Protein AF-A0A850TG40-F1 (afdb_monomer)

Sequence (149 aa):
MTKGFKAFLEHQKSVLAEYGSVGRLPPEAWEPHMFFVRCKDSTLHEFTNGDFQISRENGTHPLFVLSTNQNLKHDCCPCSSKNFNHNASSYIAKGCSLHKALDAIRKDTYILDRLRFPVPVGIEFATWFGGMGCWGVVPVHCVKEVTQP

Radius of gyration: 15.37 Å; Cα contacts (8 Å, |Δi|>4): 310; chains: 1; bounding box: 34×44×36 Å

Foldseek 3Di:
DDPVVVVVVVVLVVLLQPDEQAAFDAQQSDAAQWKKWFQFLVLLCVQLVNPRDHPDDRDIFMKGFHHDDPQFWTWIFTKDLDDPVVQFFKWQAFQFDAVSYPDTHHGIITTRNNSIGIDGRDPVCCVNRVVMTTRHGGDPVRIGGDPDD

Solvent-accessible surface area (backbone atoms only — not comparable to full-atom values): 8090 Å² total; per-residue (Å²): 136,63,74,64,61,58,51,50,53,50,49,51,54,53,56,66,70,70,35,66,75,25,62,6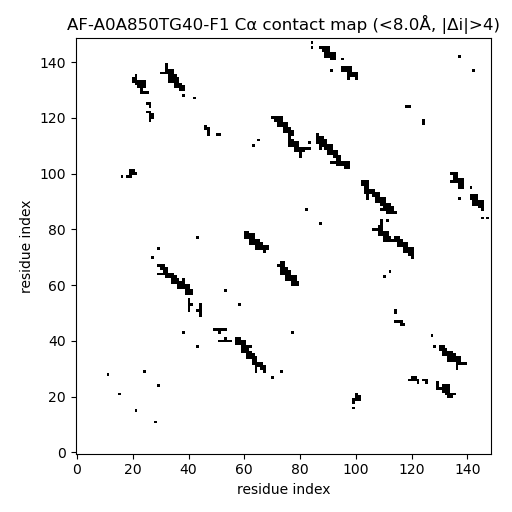3,69,57,59,84,74,64,52,60,35,29,33,32,35,55,38,42,27,67,56,47,14,58,62,36,77,56,73,43,73,66,86,48,90,92,29,59,34,33,37,35,28,71,38,66,47,94,80,53,32,31,39,28,20,47,34,35,75,59,88,50,74,92,37,26,64,30,26,37,46,51,65,36,65,26,50,73,30,86,61,51,39,88,51,46,33,27,37,24,59,74,50,48,31,79,43,64,46,47,74,82,51,38,71,80,54,53,73,22,34,37,51,26,32,53,49,72,89,41,55,39,73,55,80,77,131

Organism: NCBI:txid2292

Mean predicted aligned error: 8.35 Å

Nearest PDB structures (foldseek):
  4jg5-assembly1_A  TM=2.066E-01  e=2.595E+00  Parabacteroides distasonis ATCC 8503

Structure (mmCIF, N/CA/C/O backbone):
data_AF-A0A850TG40-F1
#
_entry.id   AF-A0A850TG40-F1
#
loop_
_atom_site.group_PDB
_atom_site.id
_atom_site.type_symbol
_atom_site.label_atom_id
_atom_site.label_alt_id
_atom_site.label_comp_id
_atom_site.label_asym_id
_atom_site.label_entity_id
_atom_site.label_seq_id
_atom_site.pdbx_PDB_ins_code
_atom_site.Cartn_x
_atom_site.Cartn_y
_atom_site.Cartn_z
_atom_site.occupancy
_atom_site.B_iso_or_equiv
_atom_site.auth_seq_id
_atom_site.auth_comp_id
_atom_site.auth_asym_id
_atom_site.auth_atom_id
_atom_site.pdbx_PDB_model_num
ATOM 1 N N . MET A 1 1 ? 2.875 -27.122 -19.361 1.00 46.12 1 MET A N 1
ATOM 2 C CA . MET A 1 1 ? 3.429 -26.301 -18.261 1.00 46.12 1 MET A CA 1
ATOM 3 C C . MET A 1 1 ? 4.844 -26.776 -17.967 1.00 46.12 1 MET A C 1
ATOM 5 O O . MET A 1 1 ? 5.032 -27.925 -17.589 1.00 46.12 1 MET A O 1
ATOM 9 N N . THR A 1 2 ? 5.842 -25.954 -18.281 1.00 45.00 2 THR A N 1
ATOM 10 C CA . THR A 1 2 ? 7.271 -26.306 -18.293 1.00 45.00 2 THR A CA 1
ATOM 11 C C . THR A 1 2 ? 7.839 -26.418 -16.875 1.00 45.00 2 THR A C 1
ATOM 13 O O . THR A 1 2 ? 7.579 -25.575 -16.019 1.00 45.00 2 THR A O 1
ATOM 16 N N . LYS A 1 3 ? 8.647 -27.461 -16.630 1.00 44.16 3 LYS A N 1
ATOM 17 C CA . LYS A 1 3 ? 9.300 -27.782 -15.341 1.00 44.16 3 LYS A CA 1
ATOM 18 C C . LYS A 1 3 ? 10.016 -26.589 -14.673 1.00 44.16 3 LYS A C 1
ATOM 20 O O . LYS A 1 3 ? 10.111 -26.565 -13.451 1.00 44.16 3 LYS A O 1
ATOM 25 N N . GLY A 1 4 ? 10.454 -25.593 -15.448 1.00 45.81 4 GLY A N 1
ATOM 26 C CA . GLY A 1 4 ? 11.116 -24.383 -14.946 1.00 45.81 4 GLY A CA 1
ATOM 27 C C . GLY A 1 4 ? 10.217 -23.441 -14.137 1.00 45.81 4 GLY A C 1
ATOM 28 O O . GLY A 1 4 ? 10.677 -22.880 -13.151 1.00 45.81 4 GLY A O 1
ATOM 29 N N . PHE A 1 5 ? 8.927 -23.319 -14.471 1.00 43.72 5 PHE A N 1
ATOM 30 C CA . PHE A 1 5 ? 8.016 -22.426 -13.739 1.00 43.72 5 PHE A CA 1
ATOM 31 C C . PHE A 1 5 ? 7.693 -22.965 -12.340 1.00 43.72 5 PHE A C 1
ATOM 33 O O . PHE A 1 5 ? 7.660 -22.221 -11.365 1.00 43.72 5 PHE A O 1
ATOM 40 N N . LYS A 1 6 ? 7.544 -24.291 -12.217 1.00 43.91 6 LYS A N 1
ATOM 41 C CA . LYS A 1 6 ? 7.366 -24.948 -10.917 1.00 43.91 6 LYS A CA 1
ATOM 42 C C . LYS A 1 6 ? 8.624 -24.818 -10.049 1.00 43.91 6 LYS A C 1
ATOM 44 O O . LYS A 1 6 ? 8.498 -24.510 -8.874 1.00 43.91 6 LYS A O 1
ATOM 49 N N . ALA A 1 7 ? 9.814 -24.984 -10.633 1.00 50.03 7 ALA A N 1
ATOM 50 C CA . ALA A 1 7 ? 11.084 -24.812 -9.923 1.00 50.03 7 ALA A CA 1
ATOM 51 C C . ALA A 1 7 ? 11.323 -23.359 -9.470 1.00 50.03 7 ALA A C 1
ATOM 53 O O . ALA A 1 7 ? 11.782 -23.142 -8.354 1.00 50.03 7 ALA A O 1
ATOM 54 N N . PHE A 1 8 ? 10.951 -22.369 -10.288 1.00 52.00 8 PHE A N 1
ATOM 55 C CA . PHE A 1 8 ? 10.986 -20.954 -9.910 1.00 52.00 8 PHE A CA 1
ATOM 56 C C . PHE A 1 8 ? 10.046 -20.655 -8.735 1.00 52.00 8 PHE A C 1
ATOM 58 O O . PHE A 1 8 ? 10.466 -20.040 -7.761 1.00 52.00 8 PHE A O 1
ATOM 65 N N . LEU A 1 9 ? 8.806 -21.152 -8.775 1.00 47.09 9 LEU A N 1
ATOM 66 C CA . LEU A 1 9 ? 7.848 -20.979 -7.679 1.00 47.09 9 LEU A CA 1
ATOM 67 C C . LEU A 1 9 ? 8.273 -21.702 -6.393 1.00 47.09 9 LEU A C 1
ATOM 69 O O . LEU A 1 9 ? 8.056 -21.182 -5.305 1.00 47.09 9 LEU A O 1
ATOM 73 N N . GLU A 1 10 ? 8.878 -22.887 -6.487 1.00 48.81 10 GLU A N 1
ATOM 74 C CA . GLU A 1 10 ? 9.420 -23.604 -5.321 1.00 48.81 10 GLU A CA 1
ATOM 75 C C . GLU A 1 10 ? 10.639 -22.880 -4.736 1.00 48.81 10 GLU A C 1
ATOM 77 O O . GLU A 1 10 ? 10.746 -22.747 -3.518 1.00 48.81 10 GLU A O 1
ATOM 82 N N . HIS A 1 11 ? 11.502 -22.321 -5.589 1.00 50.38 11 HIS A N 1
ATOM 83 C CA . HIS A 1 11 ? 12.605 -21.467 -5.159 1.00 50.38 11 HIS A CA 1
ATOM 84 C C . HIS A 1 11 ? 12.092 -20.189 -4.482 1.00 50.38 11 HIS A C 1
ATOM 86 O O . HIS A 1 11 ? 12.557 -19.854 -3.399 1.00 50.38 11 HIS A O 1
ATOM 92 N N . GLN A 1 12 ? 11.069 -19.527 -5.032 1.00 51.34 12 GLN A N 1
ATOM 93 C CA . GLN A 1 12 ? 10.451 -18.363 -4.390 1.00 51.34 12 GLN A CA 1
ATOM 94 C C . GLN A 1 12 ? 9.781 -18.711 -3.054 1.00 51.34 12 GLN A C 1
ATOM 96 O O . GLN A 1 12 ? 9.906 -17.953 -2.097 1.00 51.34 12 GLN A O 1
ATOM 101 N N . LYS A 1 13 ? 9.133 -19.877 -2.936 1.00 48.34 13 LYS A N 1
ATOM 102 C CA . LYS A 1 13 ? 8.567 -20.366 -1.665 1.00 48.34 13 LYS A CA 1
ATOM 103 C C . LYS A 1 13 ? 9.639 -20.677 -0.618 1.00 48.34 13 LYS A C 1
ATOM 105 O O . LYS A 1 13 ? 9.420 -20.381 0.552 1.00 48.34 13 LYS A O 1
ATOM 110 N N . SER A 1 14 ? 10.780 -21.230 -1.034 1.00 49.88 14 SER A N 1
ATOM 111 C CA . SER A 1 14 ? 11.952 -21.458 -0.176 1.00 49.88 14 SER A CA 1
ATOM 112 C C . SER A 1 14 ? 12.564 -20.139 0.294 1.00 49.88 14 SER A C 1
ATOM 114 O O . SER A 1 14 ? 12.857 -19.977 1.472 1.00 49.88 14 SER A O 1
ATOM 116 N N . VAL A 1 15 ? 12.685 -19.171 -0.614 1.00 49.34 15 VAL A N 1
ATOM 117 C CA . VAL A 1 15 ? 13.181 -17.821 -0.335 1.00 49.34 15 VAL A CA 1
ATOM 118 C C . VAL A 1 15 ? 12.256 -17.106 0.662 1.00 49.34 15 VAL A C 1
ATOM 120 O O . VAL A 1 15 ? 12.724 -16.577 1.661 1.00 49.34 15 VAL A O 1
ATOM 123 N N . LEU A 1 16 ? 10.932 -17.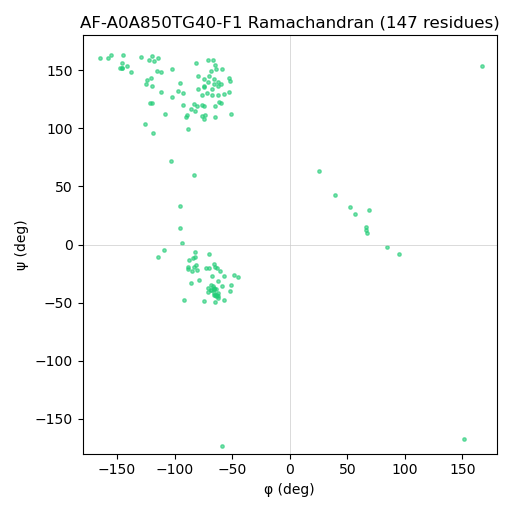195 0.496 1.00 50.44 16 LEU A N 1
ATOM 124 C CA . LEU A 1 16 ? 9.942 -16.643 1.436 1.00 50.44 16 LEU A CA 1
ATOM 125 C C . LEU A 1 16 ? 9.943 -17.300 2.832 1.00 50.44 16 LEU A C 1
ATOM 127 O O . LEU A 1 16 ? 9.392 -16.707 3.759 1.00 50.44 16 LEU A O 1
ATOM 131 N N . ALA A 1 17 ? 10.501 -18.505 2.987 1.00 46.84 17 ALA A N 1
ATOM 132 C CA . ALA A 1 17 ? 10.569 -19.228 4.261 1.00 46.84 17 ALA A CA 1
ATOM 133 C C . ALA A 1 17 ? 11.826 -18.897 5.090 1.00 46.84 17 ALA A C 1
ATOM 135 O O . ALA A 1 17 ? 11.812 -19.084 6.304 1.00 46.84 17 ALA A O 1
ATOM 136 N N . GLU A 1 18 ? 12.888 -18.381 4.465 1.00 45.34 18 GLU A N 1
ATOM 137 C CA . GLU A 1 18 ? 14.144 -18.016 5.147 1.00 45.34 18 GLU A CA 1
ATOM 138 C C . GLU A 1 18 ? 14.156 -16.589 5.700 1.00 45.34 18 GLU A C 1
ATOM 140 O O . GLU A 1 18 ? 15.011 -16.224 6.509 1.00 45.34 18 GLU A O 1
ATOM 145 N N . TYR A 1 19 ? 13.204 -15.760 5.292 1.00 48.28 19 TYR A N 1
ATOM 146 C CA . TYR A 1 19 ? 13.181 -14.379 5.711 1.00 48.28 19 TYR A CA 1
ATOM 147 C C . TYR A 1 19 ? 12.410 -14.201 7.034 1.00 48.28 19 TYR A C 1
ATOM 149 O O . TYR A 1 19 ? 11.186 -14.098 7.068 1.00 48.28 19 TYR A O 1
ATOM 157 N N . GLY A 1 20 ? 13.135 -14.101 8.148 1.00 46.03 20 GLY A N 1
ATOM 158 C CA . GLY A 1 20 ? 12.726 -13.197 9.231 1.00 46.03 20 GLY A CA 1
ATOM 159 C C . GLY A 1 20 ? 12.788 -11.743 8.737 1.00 46.03 20 GLY A C 1
ATOM 160 O O . GLY A 1 20 ? 13.516 -11.478 7.785 1.00 46.03 20 GLY A O 1
ATOM 161 N N . SER A 1 21 ? 11.995 -10.829 9.325 1.00 44.47 21 SER A N 1
ATOM 162 C CA . SER A 1 21 ? 11.915 -9.383 8.975 1.00 44.47 21 SER A CA 1
ATOM 163 C C . SER A 1 21 ? 12.315 -9.059 7.518 1.00 44.47 21 SER A C 1
ATOM 165 O O . SER A 1 21 ? 13.333 -8.426 7.237 1.00 44.47 21 SER A O 1
ATOM 167 N N . VAL A 1 22 ? 11.530 -9.590 6.583 1.00 51.72 22 VAL A N 1
ATOM 168 C CA . VAL A 1 22 ? 11.954 -9.887 5.211 1.00 51.72 22 VAL A CA 1
ATOM 169 C C . VAL A 1 22 ? 12.370 -8.653 4.421 1.00 51.72 22 VAL A C 1
ATOM 171 O O . VAL A 1 22 ? 11.638 -7.670 4.312 1.00 51.72 22 VAL A O 1
ATOM 174 N N . GLY A 1 23 ? 13.556 -8.737 3.820 1.00 64.12 23 GLY A N 1
ATOM 175 C CA . GLY A 1 23 ? 14.098 -7.748 2.900 1.00 64.12 23 GLY A CA 1
ATOM 176 C C . GLY A 1 23 ? 13.241 -7.496 1.652 1.00 64.12 23 GLY A C 1
ATOM 177 O O . GLY A 1 23 ? 12.108 -7.950 1.507 1.00 64.12 23 GLY A O 1
ATOM 178 N N . ARG A 1 24 ? 13.809 -6.701 0.744 1.00 73.94 24 ARG A N 1
ATOM 179 C CA . ARG A 1 24 ? 13.191 -6.235 -0.506 1.00 73.94 24 ARG A CA 1
ATOM 180 C C . ARG A 1 24 ? 12.618 -7.420 -1.299 1.00 73.94 24 ARG A C 1
ATOM 182 O O . ARG A 1 24 ? 13.391 -8.232 -1.800 1.00 73.94 24 ARG A O 1
ATOM 189 N N . LEU A 1 25 ? 11.290 -7.508 -1.426 1.00 80.88 25 LEU A N 1
ATOM 190 C CA . LEU A 1 25 ? 10.640 -8.503 -2.286 1.00 80.88 25 LEU A CA 1
ATOM 191 C C . LEU A 1 25 ? 10.380 -7.911 -3.673 1.00 80.88 25 LEU A C 1
ATOM 193 O O . LEU A 1 25 ? 9.791 -6.827 -3.759 1.00 80.88 25 LEU A O 1
ATOM 197 N N . PRO A 1 26 ? 10.767 -8.613 -4.749 1.00 80.75 26 PRO A N 1
ATOM 198 C CA . PRO A 1 26 ? 10.469 -8.169 -6.102 1.00 80.75 26 PRO A CA 1
ATOM 199 C C . PRO A 1 26 ? 8.952 -8.268 -6.371 1.00 80.75 26 PRO A C 1
ATOM 201 O O . PRO A 1 26 ? 8.306 -9.148 -5.788 1.00 80.75 26 PRO A O 1
ATOM 204 N N . PRO A 1 27 ? 8.367 -7.394 -7.216 1.00 83.38 27 PRO A N 1
ATOM 205 C CA . PRO A 1 27 ? 6.930 -7.396 -7.504 1.00 83.38 27 PRO A CA 1
ATOM 206 C C . PRO A 1 27 ? 6.374 -8.767 -7.902 1.00 83.38 27 PRO A C 1
ATOM 208 O O . PRO A 1 27 ? 5.274 -9.120 -7.509 1.00 83.38 27 PRO A O 1
ATOM 211 N N . GLU A 1 28 ? 7.130 -9.594 -8.614 1.00 83.06 28 GLU A N 1
ATOM 212 C CA . GLU A 1 28 ? 6.737 -10.945 -9.037 1.00 83.06 28 GLU A CA 1
ATOM 213 C C . GLU A 1 28 ? 6.348 -11.861 -7.865 1.00 83.06 28 GLU A C 1
ATOM 215 O O . GLU A 1 28 ? 5.560 -12.784 -8.046 1.00 83.06 28 GLU A O 1
ATOM 220 N N . ALA A 1 29 ? 6.899 -11.610 -6.674 1.00 83.81 29 ALA A N 1
ATOM 221 C CA . ALA A 1 29 ? 6.638 -12.386 -5.465 1.00 83.81 29 ALA A CA 1
ATOM 222 C C . ALA A 1 29 ? 5.514 -11.794 -4.597 1.00 83.81 29 ALA A C 1
ATOM 224 O O . ALA A 1 29 ? 5.256 -12.306 -3.507 1.00 83.81 29 ALA A O 1
ATOM 225 N N . TRP A 1 30 ? 4.890 -10.689 -5.018 1.00 88.62 30 TRP A N 1
ATOM 226 C CA . TRP A 1 30 ? 3.840 -10.050 -4.233 1.00 88.62 30 TRP A CA 1
ATOM 227 C C . TRP A 1 30 ? 2.543 -10.859 -4.303 1.00 88.62 30 TRP A C 1
ATOM 229 O O . TRP A 1 30 ? 2.106 -11.291 -5.369 1.00 88.62 30 TRP A O 1
ATOM 239 N N . GLU A 1 31 ? 1.909 -11.033 -3.148 1.00 91.00 31 GLU A N 1
ATOM 240 C CA . GLU A 1 31 ? 0.632 -11.731 -2.991 1.00 91.00 31 GLU A CA 1
ATOM 241 C C . GLU A 1 31 ? -0.427 -10.760 -2.441 1.00 91.00 31 GLU A C 1
ATOM 243 O O . GLU A 1 31 ? -0.074 -9.756 -1.805 1.00 91.00 31 GLU A O 1
ATOM 248 N N . PRO A 1 32 ? -1.731 -11.040 -2.638 1.00 94.12 32 PRO A N 1
ATOM 249 C CA . PRO A 1 32 ? -2.782 -10.272 -1.988 1.00 94.12 32 PRO A CA 1
ATOM 250 C C . PRO A 1 32 ? -2.562 -10.201 -0.476 1.00 94.12 32 PRO A C 1
ATOM 252 O O . PRO A 1 32 ? -2.119 -11.160 0.156 1.00 94.12 32 PRO A O 1
ATOM 255 N N . HIS A 1 33 ? -2.897 -9.052 0.100 1.00 94.69 33 HIS A N 1
ATOM 256 C CA . HIS A 1 33 ? -2.764 -8.729 1.517 1.00 94.69 33 HIS A CA 1
ATOM 257 C C . HIS A 1 33 ? -1.323 -8.630 2.030 1.00 94.69 33 HIS A C 1
ATOM 259 O O . HIS A 1 33 ? -1.113 -8.506 3.240 1.00 94.69 33 HIS A O 1
ATOM 265 N N . MET A 1 34 ? -0.318 -8.640 1.151 1.00 93.44 34 MET A N 1
ATOM 266 C CA . MET A 1 34 ? 1.023 -8.243 1.557 1.00 93.44 34 MET A CA 1
ATOM 267 C C . MET A 1 34 ? 1.047 -6.782 2.007 1.00 93.44 34 MET A C 1
ATOM 269 O O . MET A 1 34 ? 0.421 -5.901 1.412 1.00 93.44 34 MET A O 1
ATOM 273 N N . PHE A 1 35 ? 1.801 -6.547 3.072 1.00 93.44 35 PHE A N 1
ATOM 274 C CA . PHE A 1 35 ? 1.990 -5.251 3.689 1.00 93.44 35 PHE A CA 1
ATOM 275 C C . PHE A 1 35 ? 3.464 -4.878 3.645 1.00 93.44 35 PHE A C 1
ATOM 277 O O . PHE A 1 35 ? 4.326 -5.582 4.178 1.00 93.44 35 PHE A O 1
ATOM 284 N N . PHE A 1 36 ? 3.747 -3.750 3.012 1.00 93.12 36 PHE A N 1
ATOM 285 C CA . PHE A 1 36 ? 5.084 -3.212 2.839 1.00 93.12 36 PHE A CA 1
ATOM 286 C C . PHE A 1 36 ? 5.238 -1.932 3.641 1.00 93.12 36 PHE A C 1
ATOM 288 O O . PHE A 1 36 ? 4.298 -1.158 3.800 1.00 93.12 36 PHE A O 1
ATOM 295 N N . VAL A 1 37 ? 6.450 -1.671 4.113 1.00 91.56 37 VAL A N 1
ATOM 296 C CA . VAL A 1 37 ? 6.814 -0.427 4.794 1.00 91.56 37 VAL A CA 1
ATOM 297 C C . VAL A 1 37 ? 7.830 0.360 3.991 1.00 91.56 37 VAL A C 1
ATOM 299 O O . VAL A 1 37 ? 8.585 -0.200 3.197 1.00 91.56 37 VAL A O 1
ATOM 302 N N . ARG A 1 38 ? 7.913 1.659 4.299 1.00 91.50 38 ARG A N 1
ATOM 303 C CA . ARG A 1 38 ? 8.912 2.589 3.756 1.00 91.50 38 ARG A CA 1
ATOM 304 C C . ARG A 1 38 ? 8.728 2.893 2.262 1.00 91.50 38 ARG A C 1
ATOM 306 O O . ARG A 1 38 ? 9.706 3.206 1.586 1.00 91.50 38 ARG A O 1
ATOM 313 N N . CYS A 1 39 ? 7.496 2.846 1.750 1.00 92.62 39 CYS A N 1
ATOM 314 C CA . CYS A 1 39 ? 7.194 3.393 0.428 1.00 92.62 39 CYS A CA 1
ATOM 315 C C . CYS A 1 39 ? 7.341 4.914 0.481 1.00 92.62 39 CYS A C 1
ATOM 317 O O . CYS A 1 39 ? 6.791 5.542 1.382 1.00 92.62 39 CYS A O 1
ATOM 319 N N . LYS A 1 40 ? 8.096 5.516 -0.441 1.00 93.12 40 LYS A N 1
ATOM 320 C CA . LYS A 1 40 ? 8.313 6.970 -0.445 1.00 93.12 40 LYS A CA 1
ATOM 321 C C . LYS A 1 40 ? 7.010 7.710 -0.736 1.00 93.12 40 LYS A C 1
ATOM 323 O O . LYS A 1 40 ? 6.285 7.327 -1.651 1.00 93.12 40 LYS A O 1
ATOM 328 N N . ASP A 1 41 ? 6.763 8.804 -0.018 1.00 93.94 41 ASP A N 1
ATOM 329 C CA . ASP A 1 41 ? 5.599 9.667 -0.254 1.00 93.94 41 ASP A CA 1
ATOM 330 C C . ASP A 1 41 ? 5.597 10.211 -1.689 1.00 93.94 41 ASP A C 1
ATOM 332 O O . ASP A 1 41 ? 4.540 10.288 -2.299 1.00 93.94 41 ASP A O 1
ATOM 336 N N . SER A 1 42 ? 6.771 10.512 -2.260 1.00 92.94 42 SER A N 1
ATOM 337 C CA . SER A 1 42 ? 6.902 10.944 -3.659 1.00 92.94 42 SER A CA 1
ATOM 338 C C . SER A 1 42 ? 6.432 9.876 -4.651 1.00 92.94 42 SER A C 1
ATOM 340 O O . SER A 1 42 ? 5.728 10.193 -5.600 1.00 92.94 42 SER A O 1
ATOM 342 N N . THR A 1 43 ? 6.774 8.606 -4.406 1.00 92.50 43 THR A N 1
ATOM 343 C CA . THR A 1 43 ? 6.316 7.474 -5.225 1.00 92.50 43 THR A CA 1
ATOM 344 C C . THR A 1 43 ? 4.802 7.322 -5.130 1.00 92.50 43 THR A C 1
ATOM 346 O O . THR A 1 43 ? 4.136 7.149 -6.142 1.00 92.50 43 THR A O 1
ATOM 349 N N . LEU A 1 44 ? 4.243 7.417 -3.920 1.00 93.94 44 LEU A N 1
ATOM 350 C CA . LEU A 1 44 ? 2.797 7.332 -3.713 1.00 93.94 44 LEU A CA 1
ATOM 351 C C . LEU A 1 44 ? 2.063 8.498 -4.377 1.00 93.94 44 LEU A C 1
ATOM 353 O O . LEU A 1 44 ? 1.046 8.277 -5.024 1.00 93.94 44 LEU A O 1
ATOM 357 N N . HIS A 1 45 ? 2.587 9.716 -4.247 1.00 93.62 45 HIS A N 1
ATOM 358 C CA . HIS A 1 45 ? 2.049 10.905 -4.898 1.00 93.62 45 HIS A CA 1
ATOM 359 C C . HIS A 1 45 ? 1.983 10.715 -6.413 1.00 93.62 45 HIS A C 1
ATOM 361 O O . HIS A 1 45 ? 0.932 10.913 -7.007 1.00 93.62 45 HIS A O 1
ATOM 367 N N . GLU A 1 46 ? 3.064 10.240 -7.030 1.00 93.31 46 GLU A N 1
ATOM 368 C CA . GLU A 1 46 ? 3.099 10.011 -8.473 1.00 93.31 46 GLU A CA 1
ATOM 369 C C . GLU A 1 46 ? 2.120 8.923 -8.928 1.00 93.31 46 GLU A C 1
ATOM 371 O O . GLU A 1 46 ? 1.307 9.156 -9.818 1.00 93.31 46 GLU A O 1
ATOM 376 N N . PHE A 1 47 ? 2.121 7.757 -8.277 1.00 93.06 47 PHE A N 1
ATOM 377 C CA . PHE A 1 47 ? 1.258 6.639 -8.676 1.00 93.06 47 PHE A CA 1
ATOM 378 C C . PHE A 1 47 ? -0.232 6.877 -8.397 1.00 93.06 47 PHE A C 1
ATOM 380 O O . PHE A 1 47 ? -1.085 6.235 -9.007 1.00 93.06 47 PHE A O 1
ATOM 387 N N . THR A 1 48 ? -0.554 7.808 -7.501 1.00 94.00 48 THR A N 1
ATOM 388 C CA . THR A 1 48 ? -1.931 8.257 -7.241 1.00 94.00 48 THR A CA 1
ATOM 389 C C . THR A 1 48 ? -2.297 9.518 -8.024 1.00 94.00 48 THR A C 1
ATOM 391 O O . THR A 1 48 ? -3.292 10.157 -7.705 1.00 94.00 48 THR A O 1
ATOM 394 N N . ASN A 1 49 ? -1.508 9.901 -9.038 1.00 93.31 49 ASN A N 1
ATOM 395 C CA . ASN A 1 49 ? -1.718 11.110 -9.847 1.00 93.31 49 ASN A CA 1
ATOM 396 C C . ASN A 1 49 ? -1.881 12.396 -9.013 1.00 93.31 49 ASN A C 1
ATOM 398 O O . ASN A 1 49 ? -2.598 13.317 -9.396 1.00 93.31 49 ASN A O 1
ATOM 402 N N . GLY A 1 50 ? -1.209 12.459 -7.868 1.00 92.62 50 GLY A N 1
ATOM 403 C CA . GLY A 1 50 ? -1.187 13.605 -6.972 1.00 92.62 50 GLY A CA 1
ATOM 404 C C . GLY A 1 50 ? -2.194 13.563 -5.822 1.00 92.62 50 GLY A C 1
ATOM 405 O O . GLY A 1 50 ? -2.091 14.392 -4.914 1.00 92.62 50 GLY A O 1
ATOM 406 N N . ASP A 1 51 ? -3.121 12.601 -5.798 1.00 91.88 51 ASP A N 1
ATOM 407 C CA . ASP A 1 51 ? -4.156 12.528 -4.758 1.00 91.88 51 ASP A CA 1
ATOM 408 C C . ASP A 1 51 ? -3.561 12.229 -3.374 1.00 91.88 51 ASP A C 1
ATOM 410 O O . ASP A 1 51 ? -4.002 12.774 -2.354 1.00 91.88 51 ASP A O 1
ATOM 414 N N . PHE A 1 52 ? -2.503 11.412 -3.316 1.00 91.56 52 PHE A N 1
ATOM 415 C CA . PHE A 1 52 ? -1.753 11.198 -2.086 1.00 91.56 52 PHE A CA 1
ATOM 416 C C . PHE A 1 52 ? -0.891 12.421 -1.753 1.00 91.56 52 PHE A C 1
ATOM 418 O O . PHE A 1 52 ? 0.102 12.709 -2.419 1.00 91.56 52 PHE A O 1
ATOM 425 N N . GLN A 1 53 ? -1.238 13.130 -0.680 1.00 89.31 53 GLN A N 1
ATOM 426 C CA . GLN A 1 53 ? -0.502 14.316 -0.246 1.00 89.31 53 GLN A CA 1
ATOM 427 C C . GLN A 1 53 ? 0.811 13.936 0.448 1.00 89.31 53 GLN A C 1
ATOM 429 O O . GLN A 1 53 ? 0.822 13.159 1.406 1.00 89.31 53 GLN A O 1
ATOM 434 N N . ILE A 1 54 ? 1.920 14.531 0.002 1.00 84.94 54 ILE A N 1
ATOM 435 C CA . ILE A 1 54 ? 3.230 14.344 0.632 1.00 84.94 54 ILE A CA 1
ATOM 436 C C . ILE A 1 5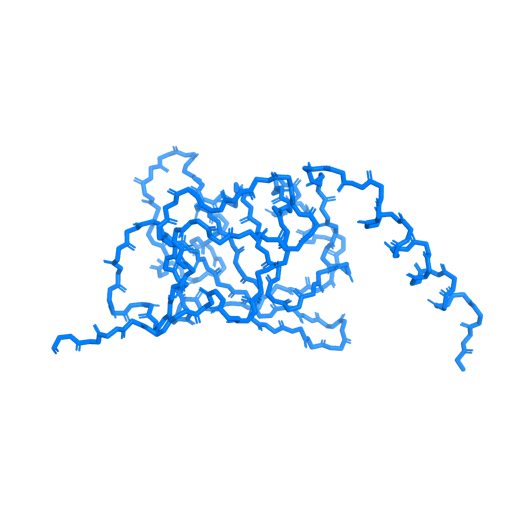4 ? 3.181 14.938 2.039 1.00 84.94 54 ILE A C 1
ATOM 438 O O . ILE A 1 54 ? 2.951 16.130 2.227 1.00 84.94 54 ILE A O 1
ATOM 442 N N . SER A 1 55 ? 3.405 14.094 3.043 1.00 78.75 55 SER A N 1
ATOM 443 C CA . SER A 1 55 ? 3.265 14.501 4.442 1.00 78.75 55 SER A CA 1
ATOM 444 C C . SER A 1 55 ? 4.458 15.306 4.959 1.00 78.75 55 SER A C 1
ATOM 446 O O . SER A 1 55 ? 4.308 16.126 5.864 1.00 78.75 55 SER A O 1
ATOM 448 N N . ARG A 1 56 ? 5.650 15.035 4.416 1.00 84.25 56 ARG A N 1
ATOM 449 C CA . ARG A 1 56 ? 6.923 15.689 4.741 1.00 84.25 56 ARG A CA 1
ATOM 450 C C . ARG A 1 56 ? 7.971 15.381 3.678 1.00 84.25 56 ARG A C 1
ATOM 452 O O . ARG A 1 56 ? 7.880 14.368 2.982 1.00 84.25 56 ARG A O 1
ATOM 459 N N . GLU A 1 57 ? 9.013 16.201 3.628 1.00 81.31 57 GLU A N 1
ATOM 460 C CA . GLU A 1 57 ? 10.205 15.916 2.834 1.00 81.31 57 GLU A CA 1
ATOM 461 C C . GLU A 1 57 ? 10.809 14.561 3.250 1.00 81.31 57 GLU A C 1
ATOM 463 O O . GLU A 1 57 ? 10.971 14.278 4.440 1.00 81.31 57 GLU A O 1
ATOM 468 N N . ASN A 1 58 ? 11.081 13.689 2.274 1.00 84.00 58 ASN A N 1
ATOM 469 C CA . ASN A 1 58 ? 11.530 12.305 2.495 1.00 84.00 58 ASN A CA 1
ATOM 470 C C . ASN A 1 58 ? 10.577 11.453 3.362 1.00 84.00 58 ASN A C 1
ATOM 472 O O . ASN A 1 58 ? 10.994 10.491 4.017 1.00 84.00 58 ASN A O 1
ATOM 476 N N . GLY A 1 59 ? 9.285 11.796 3.370 1.00 90.75 59 GLY A N 1
ATOM 477 C CA . GLY A 1 59 ? 8.237 11.007 4.001 1.00 90.75 59 GLY A CA 1
ATOM 478 C C . GLY A 1 59 ? 8.148 9.595 3.426 1.00 90.75 59 GLY A C 1
ATOM 479 O O . GLY A 1 59 ? 8.495 9.343 2.269 1.00 90.75 59 GLY A O 1
ATOM 480 N N . THR A 1 60 ? 7.697 8.664 4.265 1.00 93.75 60 THR A N 1
ATOM 481 C CA . THR A 1 60 ? 7.341 7.325 3.805 1.00 93.75 60 THR A CA 1
ATOM 482 C C . THR A 1 60 ? 6.061 6.863 4.475 1.00 93.75 60 THR A C 1
ATOM 484 O O . THR A 1 60 ? 5.820 7.184 5.643 1.00 93.75 60 THR A O 1
ATOM 487 N N . HIS A 1 61 ? 5.300 6.050 3.755 1.00 94.69 61 HIS A N 1
ATOM 488 C CA . HIS A 1 61 ? 4.111 5.374 4.244 1.00 94.69 61 HIS A CA 1
ATOM 489 C C . HIS A 1 61 ? 4.164 3.877 3.924 1.00 94.69 61 HIS A C 1
ATOM 491 O O . HIS A 1 61 ? 4.969 3.432 3.096 1.00 94.69 61 HIS A O 1
ATOM 497 N N . PRO A 1 62 ? 3.357 3.061 4.616 1.00 95.06 62 PRO A N 1
ATOM 498 C CA . PRO A 1 62 ? 3.163 1.682 4.219 1.00 95.06 62 PRO A CA 1
ATOM 499 C C . PRO A 1 62 ? 2.343 1.576 2.926 1.00 95.06 62 PRO A C 1
ATOM 501 O O . PRO A 1 62 ? 1.597 2.490 2.569 1.00 95.06 62 PRO A O 1
ATOM 504 N N . LEU A 1 63 ? 2.481 0.439 2.256 1.00 95.62 63 LEU A N 1
ATOM 505 C CA . LEU A 1 63 ? 1.757 0.064 1.047 1.00 95.62 63 LEU A CA 1
ATOM 506 C C . LEU A 1 63 ? 1.075 -1.285 1.289 1.00 95.62 63 LEU A C 1
ATOM 508 O O . LEU A 1 63 ? 1.679 -2.192 1.864 1.00 95.62 63 LEU A O 1
ATOM 512 N N . PHE A 1 64 ? -0.163 -1.425 0.834 1.00 96.69 64 PHE A N 1
ATOM 513 C CA . PHE A 1 64 ? -0.931 -2.661 0.929 1.00 96.69 64 PHE A CA 1
ATOM 514 C C . PHE A 1 64 ? -1.314 -3.165 -0.460 1.00 96.69 64 PHE A C 1
ATOM 516 O O . PHE A 1 64 ? -1.728 -2.382 -1.316 1.00 96.69 64 PHE A O 1
ATOM 523 N N . VAL A 1 65 ? -1.174 -4.472 -0.683 1.00 95.88 65 VAL A N 1
ATOM 524 C CA . VAL A 1 65 ? -1.574 -5.135 -1.931 1.00 95.88 65 VAL A CA 1
ATOM 525 C C . VAL A 1 65 ? -3.020 -5.603 -1.796 1.00 95.88 65 VAL A C 1
ATOM 527 O O . VAL A 1 65 ? -3.308 -6.537 -1.050 1.00 95.88 65 VAL A O 1
ATOM 530 N N . LEU A 1 66 ? -3.936 -4.966 -2.522 1.00 95.50 66 LEU A N 1
ATOM 531 C CA . LEU A 1 66 ? -5.361 -5.304 -2.511 1.00 95.50 66 LEU A CA 1
ATOM 532 C C . LEU A 1 66 ? -5.617 -6.600 -3.279 1.00 95.50 66 LEU A C 1
ATOM 534 O O . LEU A 1 66 ? -6.299 -7.499 -2.794 1.00 95.50 66 LEU A O 1
ATOM 538 N N . SER A 1 67 ? -5.070 -6.696 -4.488 1.00 94.12 67 SER A N 1
ATOM 539 C CA . SER A 1 67 ? -5.238 -7.861 -5.349 1.00 94.12 67 SER A CA 1
ATOM 540 C C . SER A 1 67 ? -4.092 -7.982 -6.346 1.00 94.12 67 SER A C 1
ATOM 542 O O . SER A 1 67 ? -3.349 -7.027 -6.579 1.00 94.12 67 SER A O 1
ATOM 544 N N . THR A 1 68 ? -3.951 -9.163 -6.938 1.00 91.81 68 THR A N 1
ATOM 545 C CA . THR A 1 68 ? -2.957 -9.440 -7.976 1.00 91.81 68 THR A CA 1
ATOM 546 C C . THR A 1 68 ? -3.671 -9.971 -9.216 1.00 91.81 68 THR A C 1
ATOM 548 O O . THR A 1 68 ? -4.643 -10.721 -9.115 1.00 91.81 68 THR A O 1
ATOM 551 N N . ASN A 1 69 ? -3.222 -9.571 -10.407 1.00 86.19 69 ASN A N 1
ATOM 552 C CA . ASN A 1 69 ? -3.804 -10.020 -11.670 1.00 86.19 69 ASN A CA 1
ATOM 553 C C . ASN A 1 69 ? -2.762 -10.769 -12.499 1.00 86.19 69 ASN A C 1
ATOM 555 O O . ASN A 1 69 ? -1.976 -10.139 -13.201 1.00 86.19 69 ASN A O 1
ATOM 559 N N . GLN A 1 70 ? -2.769 -12.104 -12.395 1.00 71.88 70 GLN A N 1
ATOM 560 C CA . GLN A 1 70 ? -2.095 -13.058 -13.296 1.00 71.88 70 GLN A CA 1
ATOM 561 C C . GLN A 1 70 ? -0.691 -12.634 -13.782 1.00 71.88 70 GLN A C 1
ATOM 563 O O . GLN A 1 70 ? -0.349 -12.821 -14.946 1.00 71.88 70 GLN A O 1
ATOM 568 N N . ASN A 1 71 ? 0.139 -12.091 -12.885 1.00 70.25 71 ASN A N 1
ATOM 569 C CA . ASN A 1 71 ? 1.503 -11.610 -13.161 1.00 70.25 71 ASN A CA 1
ATOM 570 C C . ASN A 1 71 ? 1.614 -10.390 -14.097 1.00 70.25 71 ASN A C 1
ATOM 572 O O . ASN A 1 71 ? 2.699 -10.116 -14.595 1.00 70.25 71 ASN A O 1
ATOM 576 N N . LEU A 1 72 ? 0.528 -9.659 -14.349 1.00 81.88 72 LEU A N 1
ATOM 577 C CA . LEU A 1 72 ? 0.547 -8.421 -15.134 1.00 81.88 72 LEU A CA 1
ATOM 578 C C . LEU A 1 72 ? 0.730 -7.198 -14.239 1.00 81.88 72 LEU A C 1
ATOM 580 O O . LEU A 1 72 ? 1.541 -6.317 -14.521 1.00 81.88 72 LEU A O 1
ATOM 584 N N . LYS A 1 73 ? -0.052 -7.134 -13.161 1.00 88.75 73 LYS A N 1
ATOM 585 C CA . LYS A 1 73 ? -0.049 -6.012 -12.225 1.00 88.75 73 LYS A CA 1
ATOM 586 C C . LYS A 1 73 ? -0.591 -6.406 -10.858 1.00 88.75 73 LYS A C 1
ATOM 588 O O . LYS A 1 73 ? -1.362 -7.363 -10.734 1.00 88.75 73 LYS A O 1
ATOM 593 N N . HIS A 1 74 ? -0.251 -5.589 -9.876 1.00 92.56 74 HIS A N 1
ATOM 594 C CA . HIS A 1 74 ? -0.799 -5.599 -8.529 1.00 92.56 74 HIS A CA 1
ATOM 595 C C . HIS A 1 74 ? -1.615 -4.339 -8.322 1.00 92.56 74 HIS A C 1
ATOM 597 O O . HIS A 1 74 ? -1.139 -3.247 -8.614 1.00 92.56 74 HIS A O 1
ATOM 603 N N . ASP A 1 75 ? -2.834 -4.475 -7.820 1.00 95.31 75 ASP A N 1
ATOM 604 C CA . ASP A 1 75 ? -3.582 -3.312 -7.366 1.00 95.31 75 ASP A CA 1
ATOM 605 C C . ASP A 1 75 ? -3.161 -3.037 -5.923 1.00 95.31 75 ASP A C 1
ATOM 607 O O . ASP A 1 75 ? -3.356 -3.865 -5.027 1.00 95.31 75 ASP A O 1
ATOM 611 N N . CYS A 1 76 ? -2.546 -1.881 -5.705 1.00 95.81 76 CYS A N 1
ATOM 612 C CA . CYS A 1 76 ? -2.004 -1.473 -4.418 1.00 95.81 76 CYS A CA 1
ATOM 613 C C . CYS A 1 76 ? -2.669 -0.186 -3.941 1.00 95.81 76 CYS A C 1
ATOM 615 O O . CYS A 1 76 ? -3.263 0.550 -4.724 1.00 95.81 76 CYS A O 1
ATOM 617 N N . CYS A 1 77 ? -2.546 0.112 -2.655 1.00 96.75 77 CYS A N 1
ATOM 618 C CA . CYS A 1 77 ? -2.947 1.397 -2.099 1.00 96.75 77 CYS A CA 1
ATOM 619 C C . CYS A 1 77 ? -2.018 1.803 -0.948 1.00 96.75 77 CYS A C 1
ATOM 621 O O . CYS A 1 77 ? -1.471 0.933 -0.256 1.00 96.75 77 CYS A O 1
ATOM 623 N N . PRO A 1 78 ? -1.838 3.111 -0.706 1.00 96.69 78 PRO A N 1
ATOM 624 C CA . PRO A 1 78 ? -1.121 3.575 0.466 1.00 96.69 78 PRO A CA 1
ATOM 625 C C . PRO A 1 78 ? -1.895 3.244 1.745 1.00 96.69 78 PRO A C 1
ATOM 627 O O . PRO A 1 78 ? -3.116 3.069 1.747 1.00 96.69 78 PRO A O 1
ATOM 630 N N . CYS A 1 79 ? -1.181 3.206 2.862 1.00 95.62 79 CYS A N 1
ATOM 631 C CA . CYS A 1 79 ? -1.780 3.101 4.184 1.00 95.62 79 CYS A CA 1
ATOM 632 C C . CYS A 1 79 ? -1.372 4.273 5.065 1.00 95.62 79 CYS A C 1
ATOM 634 O O . CYS A 1 79 ? -0.335 4.899 4.854 1.00 95.62 79 CYS A O 1
ATOM 636 N N . SER A 1 80 ? -2.147 4.543 6.111 1.00 93.62 80 SER A N 1
ATOM 637 C CA . SER A 1 80 ? -1.786 5.546 7.109 1.00 93.62 80 SER A CA 1
ATOM 638 C C . SER A 1 80 ? -2.160 5.119 8.518 1.00 93.62 80 SER A C 1
ATOM 640 O O . SER A 1 80 ? -3.109 4.381 8.727 1.00 93.62 80 SER A O 1
ATOM 642 N N . SER A 1 81 ? -1.435 5.633 9.509 1.00 91.50 81 SER A N 1
ATOM 643 C CA . SER A 1 81 ? -1.850 5.516 10.916 1.00 91.50 81 SER A CA 1
ATOM 644 C C . SER A 1 81 ? -2.878 6.575 11.326 1.00 91.50 81 SER A C 1
ATOM 646 O O . SER A 1 81 ? -3.389 6.543 12.444 1.00 91.50 81 SER A O 1
ATOM 648 N N . LYS A 1 82 ? -3.168 7.536 10.442 1.00 87.44 82 LYS A N 1
ATOM 649 C CA . LYS A 1 82 ? -4.217 8.536 10.635 1.00 87.44 82 LYS A CA 1
ATOM 650 C C . LYS A 1 82 ? -5.490 8.072 9.947 1.00 87.44 82 LYS A C 1
ATOM 652 O O . LYS A 1 82 ? -5.440 7.582 8.820 1.00 87.44 82 LYS A O 1
ATOM 657 N N . ASN A 1 83 ? -6.617 8.285 10.617 1.00 78.88 83 ASN A N 1
ATOM 658 C CA . ASN A 1 83 ? -7.909 8.031 10.018 1.00 78.88 83 ASN A CA 1
ATOM 659 C C . ASN A 1 83 ? -8.243 9.134 9.004 1.00 78.88 83 ASN A C 1
ATOM 661 O O . ASN A 1 83 ? -8.556 10.264 9.381 1.00 78.88 83 ASN A O 1
ATOM 665 N N . PHE A 1 84 ? -8.190 8.791 7.721 1.00 76.56 84 PHE A N 1
ATOM 666 C CA . PHE A 1 84 ? -8.720 9.610 6.639 1.00 76.56 84 PHE A CA 1
ATOM 667 C C . PHE A 1 84 ? -10.044 9.001 6.176 1.00 76.56 84 PHE A C 1
ATOM 669 O O . PHE A 1 84 ? -10.095 8.417 5.101 1.00 76.56 84 PHE A O 1
ATOM 676 N N . ASN A 1 85 ? -11.103 9.122 6.987 1.00 66.81 85 ASN A N 1
ATOM 677 C CA . ASN A 1 85 ? -12.422 8.487 6.782 1.00 66.81 85 ASN A CA 1
ATOM 678 C C . ASN A 1 85 ? -12.973 8.573 5.340 1.00 66.81 85 ASN A C 1
ATOM 680 O O . ASN A 1 85 ? -13.748 7.723 4.917 1.00 66.81 85 ASN A O 1
ATOM 684 N N . HIS A 1 86 ? -12.600 9.604 4.576 1.00 81.62 86 HIS A N 1
ATOM 685 C CA . HIS A 1 86 ? -13.034 9.782 3.190 1.00 81.62 86 HIS A CA 1
ATOM 686 C C . HIS A 1 86 ? -12.242 8.955 2.167 1.00 81.62 86 HIS A C 1
ATOM 688 O O . HIS A 1 86 ? -12.735 8.787 1.059 1.00 81.62 86 HIS A O 1
ATOM 694 N N . ASN A 1 87 ? -11.057 8.451 2.514 1.00 86.00 87 ASN A N 1
ATOM 695 C CA . ASN A 1 87 ? -10.158 7.692 1.640 1.00 86.00 87 ASN A CA 1
ATOM 696 C C . ASN A 1 87 ? -9.975 6.230 2.061 1.00 86.00 87 ASN A C 1
ATOM 698 O O . ASN A 1 87 ? -9.390 5.474 1.291 1.00 86.00 87 ASN A O 1
ATOM 702 N N . ALA A 1 88 ? -10.445 5.848 3.252 1.00 89.88 88 ALA A N 1
ATOM 703 C CA . ALA A 1 88 ? -10.320 4.500 3.789 1.00 89.88 88 ALA A CA 1
ATOM 704 C C . ALA A 1 88 ? -11.688 3.889 4.097 1.00 89.88 88 ALA A C 1
ATOM 706 O O . ALA A 1 88 ? -12.436 4.427 4.912 1.00 89.88 88 ALA A O 1
ATOM 707 N N . SER A 1 89 ? -11.990 2.744 3.488 1.00 91.25 89 SER A N 1
ATOM 708 C CA . SER A 1 89 ? -13.126 1.895 3.880 1.00 91.25 89 SER A CA 1
ATOM 709 C C . SER A 1 89 ? -12.771 0.873 4.966 1.00 91.25 89 SER A C 1
ATOM 711 O O . SER A 1 89 ? -13.653 0.345 5.643 1.00 91.25 89 SER A O 1
ATOM 713 N N . SER A 1 90 ? -11.480 0.584 5.146 1.00 94.38 90 SER A N 1
ATOM 714 C CA . SER A 1 90 ? -10.997 -0.472 6.034 1.00 94.38 90 SER A CA 1
ATOM 715 C C . SER A 1 90 ? -9.681 -0.109 6.724 1.00 94.38 90 SER A C 1
ATOM 717 O O . SER A 1 90 ? -8.969 0.819 6.331 1.00 94.38 90 SER A O 1
ATOM 719 N N . TYR A 1 91 ? -9.354 -0.830 7.793 1.00 95.88 91 TYR A N 1
ATOM 720 C CA . TYR A 1 91 ? -8.104 -0.685 8.529 1.00 95.88 91 TYR A CA 1
ATOM 721 C C . TYR A 1 91 ? -7.611 -2.026 9.076 1.00 95.88 91 TYR A C 1
ATOM 723 O O . TYR A 1 91 ? -8.376 -2.962 9.293 1.00 95.88 91 TYR A O 1
ATOM 731 N N . ILE A 1 92 ? -6.309 -2.111 9.319 1.00 95.50 92 ILE A N 1
ATOM 732 C CA . ILE A 1 92 ? -5.659 -3.215 10.016 1.00 95.50 92 ILE A CA 1
ATOM 733 C C . ILE A 1 92 ? -5.587 -2.836 11.492 1.00 95.50 92 ILE A C 1
ATOM 735 O O . ILE A 1 92 ? -4.970 -1.824 11.841 1.00 95.50 92 ILE A O 1
ATOM 739 N N . ALA A 1 93 ? -6.212 -3.637 12.351 1.00 93.25 93 ALA A N 1
ATOM 740 C CA . ALA A 1 93 ? -6.231 -3.374 13.785 1.00 93.25 93 ALA A CA 1
ATOM 741 C C . ALA A 1 93 ? -4.830 -3.490 14.413 1.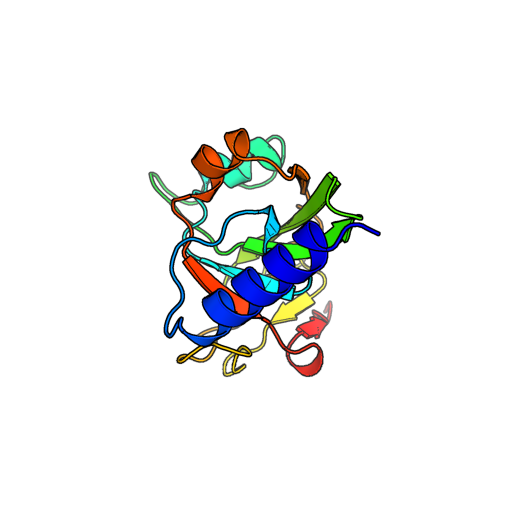00 93.25 93 ALA A C 1
ATOM 743 O O . ALA A 1 93 ? -4.038 -4.384 14.085 1.00 93.25 93 ALA A O 1
ATOM 744 N N . LYS A 1 94 ? -4.539 -2.608 15.371 1.00 93.88 94 LYS A N 1
ATOM 745 C CA . LYS A 1 94 ? -3.370 -2.709 16.247 1.00 93.88 94 LYS A CA 1
ATOM 746 C C . LYS A 1 94 ? -3.299 -4.095 16.893 1.00 93.88 94 LYS A C 1
ATOM 748 O O . LYS A 1 94 ? -4.297 -4.642 17.348 1.00 93.88 94 LYS A O 1
ATOM 753 N N . GLY A 1 95 ? -2.085 -4.629 16.993 1.00 92.31 95 GLY A N 1
ATOM 754 C CA . GLY A 1 95 ? -1.814 -5.941 17.572 1.00 92.31 95 GLY A CA 1
ATOM 755 C C . GLY A 1 95 ? -1.986 -7.093 16.585 1.00 92.31 95 GLY A C 1
ATOM 756 O O . GLY A 1 95 ? -1.704 -8.227 16.953 1.00 92.31 95 GLY A O 1
ATOM 757 N N . CYS A 1 96 ? -2.387 -6.826 15.337 1.00 92.62 96 CYS A N 1
ATOM 758 C CA . CYS A 1 96 ? -2.424 -7.862 14.315 1.00 92.62 96 CYS A CA 1
ATOM 759 C C . CYS A 1 96 ? -1.024 -8.439 14.060 1.00 92.62 96 CYS A C 1
ATOM 761 O O . CYS A 1 96 ? -0.102 -7.712 13.676 1.00 92.62 96 CYS A O 1
ATOM 763 N N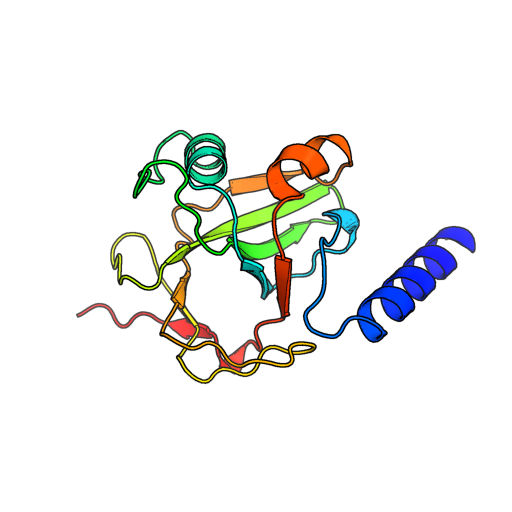 . SER A 1 97 ? -0.891 -9.753 14.230 1.00 90.44 97 SER A N 1
ATOM 764 C CA . SER A 1 97 ? 0.286 -10.517 13.825 1.00 90.44 97 SER A CA 1
ATOM 765 C C . SER A 1 97 ? 0.194 -10.857 12.340 1.00 90.44 97 SER A C 1
ATOM 767 O O . SER A 1 97 ? -0.688 -11.600 11.912 1.00 90.44 97 SER A O 1
ATOM 769 N N . LEU A 1 98 ? 1.1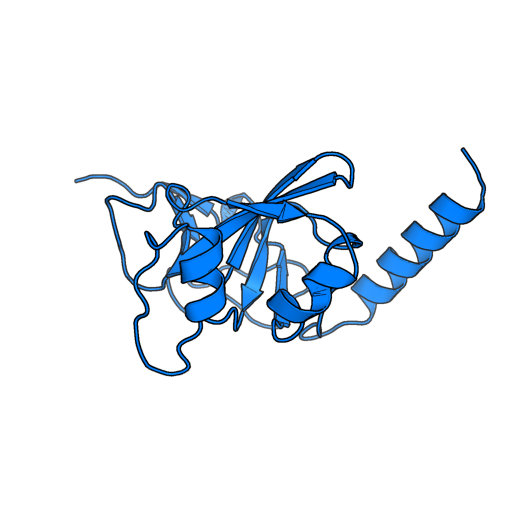13 -10.311 11.549 1.00 86.06 98 LEU A N 1
ATOM 770 C CA . LEU A 1 98 ? 1.242 -10.629 10.130 1.00 86.06 98 LEU A CA 1
ATOM 771 C C . LEU A 1 98 ? 1.792 -12.058 9.967 1.00 86.06 98 LEU A C 1
ATOM 773 O O . LEU A 1 98 ? 2.716 -12.463 10.675 1.00 86.06 98 LEU A O 1
ATOM 777 N N . HIS A 1 99 ? 1.274 -12.823 9.006 1.00 83.69 99 H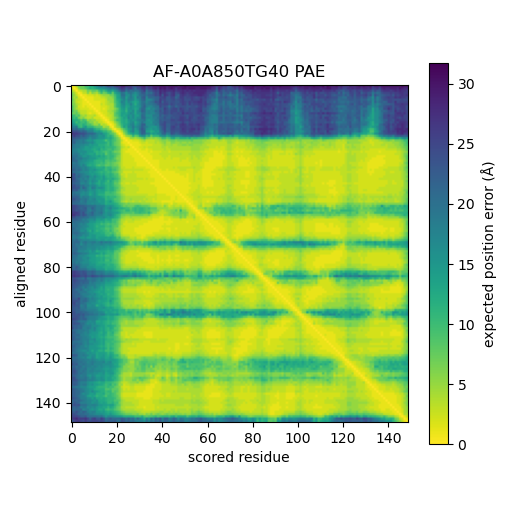IS A N 1
ATOM 778 C CA . HIS A 1 99 ? 1.889 -14.098 8.640 1.00 83.69 99 HIS A CA 1
ATOM 779 C C . HIS A 1 99 ? 3.303 -13.846 8.102 1.00 83.69 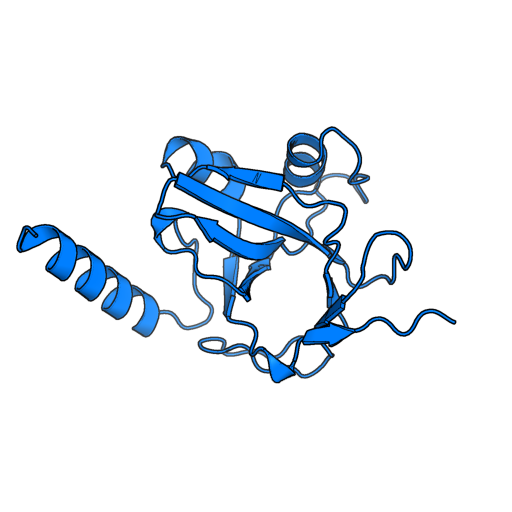99 HIS A C 1
ATOM 781 O O . HIS A 1 99 ? 3.502 -12.956 7.271 1.00 83.69 99 HIS A O 1
ATOM 787 N N . LYS A 1 100 ? 4.262 -14.671 8.544 1.00 70.56 100 LYS A N 1
ATOM 788 C CA . LYS A 1 100 ? 5.693 -14.591 8.186 1.00 70.56 100 LYS A CA 1
ATOM 789 C C . LYS A 1 100 ? 6.419 -13.336 8.710 1.00 70.56 100 LYS A C 1
ATOM 791 O O . LYS A 1 100 ? 7.547 -13.077 8.307 1.00 70.56 100 LYS A O 1
ATOM 796 N N . ALA A 1 101 ? 5.807 -12.581 9.625 1.00 71.50 101 ALA A N 1
ATOM 797 C CA . ALA A 1 101 ? 6.458 -11.472 10.318 1.00 71.50 101 ALA A CA 1
ATOM 798 C C . ALA A 1 101 ? 6.874 -11.861 11.739 1.00 71.50 101 ALA A C 1
ATOM 800 O O . ALA A 1 101 ? 6.213 -12.669 12.388 1.00 71.50 101 ALA A O 1
ATOM 801 N N . LEU A 1 102 ? 7.933 -11.222 12.240 1.00 61.62 102 LEU A N 1
ATOM 802 C CA . LEU A 1 102 ? 8.351 -11.336 13.644 1.00 61.62 102 LEU A CA 1
ATOM 803 C C . LEU A 1 102 ? 7.595 -10.360 14.563 1.00 61.62 102 LEU A C 1
ATOM 805 O O . LEU A 1 102 ? 7.476 -10.614 15.757 1.00 61.62 102 LEU A O 1
ATOM 809 N N . ASP A 1 103 ? 7.052 -9.276 13.997 1.00 75.06 103 ASP A N 1
ATOM 810 C CA . ASP A 1 103 ? 6.457 -8.165 14.742 1.00 75.06 103 ASP A CA 1
ATOM 811 C C . ASP A 1 103 ? 4.983 -7.947 14.376 1.00 75.06 103 ASP A C 1
ATOM 813 O O . ASP A 1 103 ? 4.589 -8.027 13.210 1.00 75.06 103 ASP A O 1
ATOM 817 N N . ALA A 1 104 ? 4.179 -7.592 15.381 1.00 87.06 104 ALA A N 1
ATOM 818 C CA . ALA A 1 104 ? 2.792 -7.179 15.199 1.00 87.06 104 ALA A CA 1
ATOM 819 C C . ALA A 1 104 ? 2.669 -5.703 14.777 1.00 87.06 104 ALA A C 1
ATOM 821 O O . ALA A 1 104 ? 3.510 -4.853 15.094 1.00 87.06 104 ALA A O 1
ATOM 822 N N . ILE A 1 105 ? 1.554 -5.377 14.123 1.00 89.00 105 ILE A N 1
ATOM 823 C CA . ILE A 1 105 ? 1.173 -4.004 13.784 1.00 89.00 105 ILE A CA 1
ATOM 824 C C . ILE A 1 105 ? 1.034 -3.170 15.066 1.00 89.00 105 ILE A C 1
ATOM 826 O O . ILE A 1 105 ? 0.244 -3.474 15.958 1.00 89.00 105 ILE A O 1
ATOM 830 N N . ARG A 1 106 ? 1.800 -2.079 15.172 1.00 90.25 106 ARG A N 1
ATOM 831 C CA . ARG A 1 106 ? 1.894 -1.284 16.415 1.00 90.25 106 ARG A CA 1
ATOM 832 C C . ARG A 1 106 ? 0.742 -0.301 16.626 1.00 90.25 106 ARG A C 1
ATOM 834 O O . ARG A 1 106 ? 0.524 0.150 17.753 1.00 90.25 106 ARG A O 1
ATOM 841 N N . LYS A 1 107 ? 0.050 0.078 15.554 1.00 92.44 107 LYS A N 1
ATOM 842 C CA . LYS A 1 107 ? -1.015 1.090 15.528 1.00 92.44 107 LYS A CA 1
ATOM 843 C C . LYS A 1 107 ? -2.050 0.707 14.484 1.00 92.44 107 LYS A C 1
ATOM 845 O O . LYS A 1 107 ? -1.674 0.113 13.477 1.00 92.44 107 LYS A O 1
ATOM 850 N N . ASP A 1 108 ? -3.296 1.118 14.695 1.00 94.44 108 ASP A N 1
ATOM 851 C CA . ASP A 1 108 ? -4.317 0.994 13.658 1.00 94.44 108 ASP A CA 1
ATOM 852 C C . ASP A 1 108 ? -3.804 1.625 12.368 1.00 94.44 108 ASP A C 1
ATOM 854 O O . ASP A 1 108 ? -3.224 2.716 12.372 1.00 94.44 108 ASP A O 1
ATOM 858 N N . THR A 1 109 ? -3.940 0.879 11.281 1.00 95.62 109 THR A N 1
ATOM 859 C CA . THR A 1 109 ? -3.392 1.245 9.983 1.00 95.62 109 THR A CA 1
ATOM 860 C C . THR A 1 109 ? -4.513 1.220 8.960 1.00 95.62 109 THR A C 1
ATOM 862 O O . THR A 1 109 ? -4.947 0.159 8.529 1.00 95.62 109 THR A O 1
ATOM 865 N N . TYR A 1 110 ? -4.989 2.398 8.589 1.00 96.06 110 TYR A N 1
ATOM 866 C CA . TYR A 1 110 ? -6.049 2.614 7.617 1.00 96.06 110 TYR A CA 1
ATOM 867 C C . TYR A 1 110 ? -5.546 2.307 6.211 1.00 96.06 110 TYR A C 1
ATOM 869 O O . TYR A 1 110 ? -4.482 2.784 5.806 1.00 96.06 110 TYR A O 1
ATOM 877 N N . ILE A 1 111 ? -6.317 1.507 5.483 1.00 96.31 111 ILE A N 1
ATOM 878 C CA . ILE A 1 111 ? -6.070 1.124 4.097 1.00 96.31 111 ILE A CA 1
ATOM 879 C C . ILE A 1 111 ? -6.760 2.177 3.233 1.00 96.31 111 ILE A C 1
ATOM 881 O O . ILE A 1 111 ? -7.985 2.266 3.237 1.00 96.31 111 ILE A O 1
ATOM 885 N N . LEU A 1 112 ? -5.982 3.006 2.531 1.00 95.81 112 LEU A N 1
ATOM 886 C CA . LEU A 1 112 ? -6.512 4.111 1.728 1.00 95.81 112 LEU A CA 1
ATOM 887 C C . LEU A 1 112 ? -6.956 3.597 0.349 1.00 95.81 112 LEU A C 1
ATOM 889 O O . LEU A 1 112 ? -6.415 3.987 -0.683 1.00 95.81 112 LEU A O 1
ATOM 893 N N . ASP A 1 113 ? -7.900 2.662 0.334 1.00 93.69 113 ASP A N 1
ATOM 894 C CA . ASP A 1 113 ? -8.349 1.905 -0.839 1.00 93.69 113 ASP A CA 1
ATOM 895 C C . ASP A 1 113 ? -8.928 2.770 -1.971 1.00 93.69 113 ASP A C 1
ATOM 897 O O . ASP A 1 113 ? -8.892 2.370 -3.137 1.00 93.69 113 ASP A O 1
ATOM 901 N N . ARG A 1 114 ? -9.405 3.983 -1.666 1.00 93.62 114 ARG A N 1
ATOM 902 C CA . ARG A 1 114 ? -9.814 4.959 -2.693 1.00 93.62 114 ARG A CA 1
ATOM 903 C C . ARG A 1 114 ? -8.640 5.581 -3.445 1.00 93.62 114 ARG A C 1
ATOM 905 O O . ARG A 1 114 ? -8.828 6.039 -4.564 1.00 93.62 114 ARG A O 1
ATOM 912 N N . LEU A 1 115 ? -7.439 5.536 -2.869 1.00 95.44 115 LEU A N 1
ATOM 913 C CA . LEU A 1 115 ? -6.178 5.944 -3.494 1.00 95.44 115 LEU A CA 1
ATOM 914 C C . LEU A 1 115 ? -5.453 4.742 -4.119 1.00 95.44 115 LEU A C 1
ATOM 916 O O . LEU A 1 115 ? -4.226 4.646 -4.075 1.00 95.44 115 LEU A O 1
ATOM 920 N N . ARG A 1 116 ? -6.212 3.770 -4.637 1.00 95.44 116 ARG A N 1
ATOM 921 C CA . ARG A 1 116 ? -5.645 2.582 -5.277 1.00 95.44 116 ARG A CA 1
ATOM 922 C C . ARG A 1 116 ? -4.995 2.913 -6.616 1.00 95.44 116 ARG A C 1
ATOM 924 O O . ARG A 1 116 ? -5.519 3.710 -7.391 1.00 95.44 116 ARG A O 1
ATOM 931 N N . PHE A 1 117 ? -3.909 2.219 -6.923 1.00 95.00 117 PHE A N 1
ATOM 932 C CA . PHE A 1 117 ? -3.184 2.344 -8.178 1.00 95.00 117 PHE A CA 1
ATOM 933 C C . PHE A 1 117 ? -2.601 0.996 -8.623 1.00 95.00 117 PHE A C 1
ATOM 935 O O . PHE A 1 117 ? -2.297 0.144 -7.783 1.00 95.00 117 PHE A O 1
ATOM 942 N N . PRO A 1 118 ? -2.433 0.784 -9.939 1.00 93.56 118 PRO A N 1
ATOM 943 C CA . PRO A 1 118 ? -1.782 -0.408 -10.453 1.00 93.56 118 PRO A CA 1
ATOM 944 C C . PRO A 1 118 ? -0.253 -0.289 -10.354 1.00 93.56 118 PRO A C 1
ATOM 946 O O . PRO A 1 118 ? 0.333 0.707 -10.772 1.00 93.56 118 PRO A O 1
ATOM 949 N N . VAL A 1 119 ? 0.401 -1.340 -9.874 1.00 90.00 119 VAL A N 1
ATOM 950 C CA . VAL A 1 119 ? 1.852 -1.542 -9.942 1.00 90.00 119 VAL A CA 1
ATOM 951 C C . VAL A 1 119 ? 2.124 -2.656 -10.948 1.00 90.00 119 VAL A C 1
ATOM 953 O O . VAL A 1 119 ? 1.745 -3.799 -10.685 1.00 90.00 119 VAL A O 1
ATOM 956 N N . PRO A 1 120 ? 2.734 -2.369 -12.108 1.00 86.94 120 PRO A N 1
ATOM 957 C CA . PRO A 1 120 ? 3.071 -3.412 -13.065 1.00 86.94 120 PRO A CA 1
ATOM 958 C C . PRO A 1 120 ? 4.104 -4.389 -12.494 1.00 86.94 120 PRO A C 1
ATOM 960 O O . PRO A 1 120 ? 4.935 -4.031 -11.656 1.00 86.94 120 PRO A O 1
ATOM 963 N N . VAL A 1 121 ? 4.049 -5.632 -12.960 1.00 82.69 121 VAL A N 1
ATOM 964 C CA . VAL A 1 121 ? 5.060 -6.644 -12.643 1.00 82.69 121 VAL A CA 1
ATOM 965 C C . VAL A 1 121 ? 6.237 -6.462 -13.598 1.00 82.69 121 VAL A C 1
ATOM 967 O O . VAL A 1 121 ? 6.055 -6.534 -14.810 1.00 82.69 121 VAL A O 1
ATOM 970 N N . GLY A 1 122 ? 7.429 -6.210 -13.059 1.00 74.75 122 GLY A N 1
ATOM 971 C CA . GLY A 1 122 ? 8.640 -6.038 -13.856 1.00 74.75 122 GLY A CA 1
ATOM 972 C C . GLY A 1 122 ? 9.804 -5.452 -13.060 1.00 74.75 122 GLY A C 1
ATOM 973 O O . GLY A 1 122 ? 9.626 -4.713 -12.084 1.00 74.75 122 GLY A O 1
ATOM 974 N N . ILE A 1 123 ? 11.023 -5.764 -13.498 1.00 65.88 123 ILE A N 1
ATOM 975 C CA . ILE A 1 123 ? 12.266 -5.337 -12.842 1.00 65.88 123 ILE A CA 1
ATOM 976 C C . ILE A 1 123 ? 12.487 -3.822 -12.931 1.00 65.88 123 ILE A C 1
ATOM 978 O O . ILE A 1 123 ? 13.099 -3.225 -12.048 1.00 65.88 123 ILE A O 1
ATOM 982 N N . GLU A 1 124 ? 11.950 -3.170 -13.957 1.00 69.44 124 GLU A N 1
ATOM 983 C CA . GLU A 1 124 ? 12.010 -1.723 -14.138 1.00 69.44 124 GLU A CA 1
ATOM 984 C C . GLU A 1 124 ? 11.296 -0.969 -13.000 1.00 69.44 124 GLU A C 1
ATOM 986 O O . GLU A 1 124 ? 11.768 0.081 -12.553 1.00 69.44 124 GLU A O 1
ATOM 991 N N . PHE A 1 125 ? 10.244 -1.563 -12.427 1.00 71.00 125 PHE A N 1
ATOM 992 C CA . PHE A 1 125 ? 9.511 -1.023 -11.277 1.00 71.00 125 PHE A CA 1
ATOM 993 C C . PHE A 1 125 ? 10.164 -1.363 -9.933 1.00 71.00 125 PHE A C 1
ATOM 995 O O . PHE A 1 125 ? 9.854 -0.741 -8.912 1.00 71.00 125 PHE A O 1
ATOM 1002 N N . ALA A 1 126 ? 11.145 -2.271 -9.920 1.00 69.50 126 ALA A N 1
ATOM 1003 C CA . ALA A 1 126 ? 11.924 -2.568 -8.724 1.00 69.50 126 ALA A CA 1
ATOM 1004 C C . ALA A 1 126 ? 12.727 -1.351 -8.239 1.00 69.50 126 ALA A C 1
ATOM 1006 O O . ALA A 1 126 ? 13.086 -1.290 -7.071 1.00 69.50 126 ALA A O 1
ATOM 1007 N N . THR A 1 127 ? 12.991 -0.350 -9.081 1.00 73.69 127 THR A N 1
ATOM 1008 C CA . THR A 1 127 ? 13.659 0.893 -8.651 1.00 73.69 127 THR A CA 1
ATOM 1009 C C . THR A 1 127 ? 12.757 1.775 -7.782 1.00 73.69 127 THR A C 1
ATOM 1011 O O . THR A 1 127 ? 13.199 2.294 -6.755 1.00 73.69 127 THR A O 1
ATOM 1014 N N . TRP A 1 128 ? 11.477 1.881 -8.143 1.00 77.44 128 TRP A N 1
ATOM 1015 C CA . TRP A 1 128 ? 10.462 2.678 -7.447 1.00 77.44 128 TRP A CA 1
ATOM 1016 C C . TRP A 1 128 ? 10.121 2.109 -6.073 1.00 77.44 128 TRP A C 1
ATOM 1018 O O . TRP A 1 128 ? 9.974 2.844 -5.095 1.00 77.44 128 TRP A O 1
ATOM 1028 N N . PHE A 1 129 ? 10.052 0.781 -6.001 1.00 80.81 129 PHE A N 1
ATOM 1029 C CA . PHE A 1 129 ? 9.595 0.034 -4.832 1.00 80.81 129 PHE A CA 1
ATOM 1030 C C . PHE A 1 129 ? 10.721 -0.720 -4.112 1.00 80.81 129 PHE A C 1
ATOM 1032 O O . PHE A 1 129 ? 10.523 -1.260 -3.026 1.00 80.81 129 PHE A O 1
ATOM 1039 N N . GLY A 1 130 ? 11.942 -0.701 -4.648 1.00 71.44 130 GLY A N 1
ATOM 1040 C CA . GLY A 1 130 ? 13.087 -1.448 -4.121 1.00 71.44 130 GLY A CA 1
ATOM 1041 C C . GLY A 1 130 ? 13.627 -0.926 -2.799 1.00 71.44 130 GLY A C 1
ATOM 1042 O O . GLY A 1 130 ? 14.476 -1.567 -2.198 1.00 71.44 130 GLY A O 1
ATOM 1043 N N . GLY A 1 131 ? 13.162 0.226 -2.316 1.00 77.31 131 GLY A N 1
ATOM 1044 C CA . GLY A 1 131 ? 13.450 0.695 -0.959 1.00 77.31 131 GLY A CA 1
ATOM 1045 C C . GLY A 1 131 ? 12.548 0.085 0.119 1.00 77.31 131 GLY A C 1
ATOM 1046 O O . GLY A 1 131 ? 12.829 0.275 1.305 1.00 77.31 131 GLY A O 1
ATOM 1047 N N . MET A 1 132 ? 11.475 -0.613 -0.268 1.00 87.19 132 MET A N 1
ATOM 1048 C CA . MET A 1 132 ? 10.473 -1.111 0.669 1.00 87.19 132 MET A CA 1
ATOM 1049 C C . MET A 1 132 ? 10.920 -2.394 1.366 1.00 87.19 132 MET A C 1
ATOM 1051 O O . MET A 1 132 ? 11.585 -3.250 0.782 1.00 87.19 132 MET A O 1
ATOM 1055 N N . GLY A 1 133 ? 10.519 -2.527 2.628 1.00 87.62 133 GLY A N 1
ATOM 1056 C CA . GLY A 1 133 ? 10.603 -3.789 3.359 1.00 87.62 133 GLY A CA 1
ATOM 1057 C C . GLY A 1 133 ? 9.255 -4.493 3.311 1.00 87.62 133 GLY A C 1
ATOM 1058 O O . GLY A 1 133 ? 8.239 -3.852 3.586 1.00 87.62 133 GLY A O 1
ATOM 1059 N N . CYS A 1 134 ? 9.235 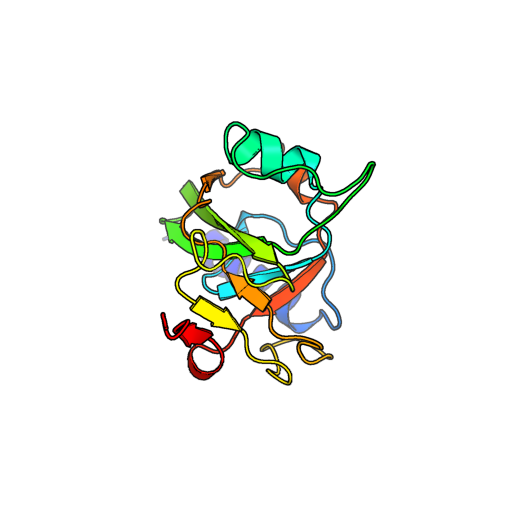-5.784 2.979 1.00 88.88 134 CYS A N 1
ATOM 1060 C CA . CYS A 1 134 ? 8.030 -6.580 3.172 1.00 88.88 134 CYS A CA 1
ATOM 1061 C C . CYS A 1 134 ? 7.884 -6.861 4.664 1.00 88.88 134 CYS A C 1
ATOM 1063 O O . CYS A 1 134 ? 8.759 -7.467 5.280 1.00 88.88 134 CYS A O 1
ATOM 1065 N N . TRP A 1 135 ? 6.790 -6.402 5.263 1.00 88.50 135 TRP A N 1
ATOM 1066 C CA . TRP A 1 135 ? 6.542 -6.676 6.670 1.00 88.50 135 TRP A CA 1
ATOM 1067 C C . TRP A 1 135 ? 5.852 -8.027 6.861 1.00 88.50 135 TRP A C 1
ATOM 1069 O O . TRP A 1 135 ? 6.130 -8.704 7.841 1.00 88.50 135 TRP A O 1
ATOM 1079 N N . GLY A 1 136 ? 4.998 -8.445 5.926 1.00 90.31 136 GLY A N 1
ATOM 1080 C CA . GLY A 1 136 ? 4.361 -9.761 5.934 1.00 90.31 136 GLY A CA 1
ATOM 1081 C C . GLY A 1 136 ? 3.005 -9.754 5.237 1.00 90.31 136 GLY A C 1
ATOM 1082 O O . GLY A 1 136 ? 2.653 -8.791 4.559 1.00 90.31 136 GLY A O 1
ATOM 1083 N N . VAL A 1 137 ? 2.233 -10.826 5.420 1.00 92.25 137 VAL A N 1
ATOM 1084 C CA . VAL A 1 137 ? 0.868 -10.942 4.879 1.00 92.25 137 VAL A CA 1
ATOM 1085 C C . VAL A 1 137 ? -0.144 -10.690 5.991 1.00 92.25 137 VAL A C 1
ATOM 1087 O O . VAL A 1 137 ? -0.093 -11.336 7.037 1.00 92.25 137 VAL A O 1
ATOM 1090 N N . VAL A 1 138 ? -1.074 -9.762 5.774 1.00 93.50 138 VAL A N 1
ATOM 1091 C CA . VAL A 1 138 ? -2.136 -9.431 6.730 1.00 93.50 138 VAL A CA 1
ATOM 1092 C C . VAL A 1 138 ? -3.206 -10.524 6.699 1.00 93.50 138 VAL A C 1
ATOM 1094 O O . VAL A 1 138 ? -3.839 -10.736 5.659 1.00 93.50 138 VAL A O 1
ATOM 1097 N N . PRO A 1 139 ? -3.469 -11.208 7.825 1.00 92.81 139 PRO A N 1
ATOM 1098 C CA . PRO A 1 139 ? -4.586 -12.133 7.914 1.00 92.81 139 PRO A CA 1
ATOM 1099 C C . PRO A 1 139 ? -5.911 -11.414 7.651 1.00 92.81 139 PRO A C 1
ATOM 1101 O O . PRO A 1 139 ? -6.153 -10.335 8.189 1.00 92.81 139 PRO A O 1
ATOM 1104 N N . VAL A 1 140 ? -6.809 -12.041 6.887 1.00 91.81 140 VAL A N 1
ATOM 1105 C CA . VAL A 1 140 ? -8.118 -11.458 6.528 1.00 91.81 140 VAL A CA 1
ATOM 1106 C C . VAL A 1 140 ? -8.886 -10.977 7.764 1.00 91.81 140 VAL A C 1
ATOM 1108 O O . VAL A 1 140 ? -9.449 -9.891 7.761 1.00 91.81 140 VAL A O 1
ATOM 1111 N N . HIS A 1 141 ? -8.843 -11.742 8.859 1.00 91.75 141 HIS A N 1
ATOM 1112 C CA . HIS A 1 141 ? -9.550 -11.406 10.096 1.00 91.75 141 HIS A CA 1
ATOM 1113 C C . HIS A 1 141 ? -9.025 -10.140 10.799 1.00 91.75 141 HIS A C 1
ATOM 1115 O O . HIS A 1 141 ? -9.716 -9.608 11.671 1.00 91.75 141 HIS A O 1
ATOM 1121 N N . CYS A 1 142 ? -7.825 -9.659 10.456 1.00 94.19 142 CYS A N 1
ATOM 1122 C CA . CYS A 1 142 ? -7.276 -8.407 10.972 1.00 94.19 142 CYS A CA 1
ATOM 1123 C C . CYS A 1 142 ? -7.768 -7.168 10.221 1.00 94.19 142 CYS A C 1
ATOM 1125 O O . CYS A 1 142 ? -7.643 -6.067 10.760 1.00 94.19 142 CYS A O 1
ATOM 1127 N N . VAL A 1 143 ? -8.286 -7.331 9.001 1.00 94.94 143 VAL A N 1
ATOM 1128 C CA . VAL A 1 143 ? -8.858 -6.232 8.224 1.00 94.94 143 VAL A CA 1
ATOM 1129 C C . VAL A 1 143 ? -10.271 -5.985 8.741 1.00 94.94 143 VAL A C 1
ATOM 1131 O O . VAL A 1 143 ? -11.112 -6.883 8.754 1.00 94.94 143 VAL A O 1
ATOM 1134 N N . LYS A 1 144 ? -10.506 -4.777 9.242 1.00 94.88 144 LYS A N 1
ATOM 1135 C CA . LYS A 1 144 ? -11.767 -4.325 9.828 1.00 94.88 144 LYS A CA 1
ATOM 1136 C C . LYS A 1 144 ? -12.349 -3.209 8.976 1.00 94.88 144 LYS A C 1
ATOM 1138 O O . LYS A 1 144 ? -11.604 -2.433 8.383 1.00 94.88 144 LYS A O 1
ATOM 1143 N N . GLU A 1 145 ? -13.668 -3.114 8.939 1.00 92.69 145 GLU A N 1
ATOM 1144 C CA . GLU A 1 145 ? -14.355 -1.998 8.293 1.00 92.69 145 GLU A CA 1
ATOM 1145 C C . GLU A 1 145 ? -14.243 -0.740 9.154 1.00 92.69 145 GLU A C 1
ATOM 1147 O O . GLU A 1 145 ? -14.286 -0.801 10.387 1.00 92.69 145 GLU A O 1
ATOM 1152 N N . VAL A 1 146 ? -14.088 0.411 8.504 1.00 88.25 146 VAL A N 1
ATOM 1153 C CA . VAL A 1 146 ? -14.209 1.705 9.171 1.00 88.25 146 VAL A CA 1
ATOM 1154 C C . VAL A 1 146 ? -15.695 1.963 9.382 1.00 88.25 146 VAL A C 1
ATOM 1156 O O . VAL A 1 146 ? -16.431 2.196 8.425 1.00 88.25 146 VAL A O 1
ATOM 1159 N N . THR A 1 147 ? -16.148 1.933 10.632 1.00 79.69 147 THR A N 1
ATOM 1160 C CA . THR A 1 147 ? -17.509 2.350 10.967 1.00 79.69 147 THR A CA 1
ATOM 1161 C C . THR A 1 147 ? -17.630 3.843 10.673 1.00 79.69 147 THR A C 1
ATOM 1163 O O . THR A 1 147 ? -16.996 4.661 11.344 1.00 79.69 147 THR A O 1
ATOM 1166 N N . GLN A 1 148 ? -18.391 4.206 9.639 1.00 60.91 148 GLN A N 1
ATOM 1167 C CA . GLN A 1 148 ? -18.734 5.607 9.420 1.00 60.91 148 GLN A CA 1
ATOM 1168 C C . GLN A 1 148 ? -19.662 6.060 10.562 1.00 60.91 148 GLN A C 1
ATOM 1170 O O . GLN A 1 148 ? -20.552 5.291 10.932 1.00 60.91 148 GLN A O 1
ATOM 1175 N N . PRO A 1 149 ? -19.410 7.231 11.174 1.00 55.75 149 PRO A N 1
ATOM 1176 C CA . PRO A 1 149 ? -20.286 7.786 12.203 1.00 55.75 149 PRO A CA 1
ATOM 1177 C C . PRO A 1 149 ? -21.678 8.124 11.661 1.00 55.75 149 PRO A C 1
ATOM 1179 O O . PRO A 1 149 ? -21.791 8.421 10.449 1.00 55.75 149 PRO A O 1
#

Secondary structure (DSSP, 8-state):
--HHHHHHHHHHHHHHHH-SS-----GGG--TTEEEEEEEHHHHHHHTTT-S---STT-EEEEEEEEEETTTEEEEEEEESS--TTT-SEEEPTT-B-BT-SSB--S-EEE-GGG-EEEE-SGGGHHHHTTPEEEEEPPGGGEEE----

pLDDT: mean 81.56, std 16.47, range [43.72, 96.75]